Protein AF-A0A0C9Z419-F1 (afdb_monomer)

Radius of gyration: 15.75 Å; Cα contacts (8 Å, |Δi|>4): 15; chains: 1; bounding box: 33×33×30 Å

Structure (mmCIF, N/CA/C/O backbone):
data_AF-A0A0C9Z419-F1
#
_entry.id   AF-A0A0C9Z419-F1
#
loop_
_atom_site.group_PDB
_atom_site.id
_atom_site.type_symbol
_atom_site.label_atom_id
_atom_site.label_alt_id
_atom_site.label_comp_id
_atom_site.label_asym_id
_atom_site.label_entity_id
_atom_site.label_seq_id
_atom_site.pdbx_PDB_ins_code
_atom_site.Cartn_x
_atom_site.Cartn_y
_atom_site.Cartn_z
_atom_site.occupancy
_atom_site.B_iso_or_equiv
_atom_site.auth_seq_id
_atom_site.auth_comp_id
_atom_site.auth_asym_id
_atom_site.auth_atom_id
_atom_site.pdbx_PDB_model_num
ATOM 1 N N . MET A 1 1 ? -3.311 5.392 -14.117 1.00 63.31 1 MET A N 1
ATOM 2 C CA . MET A 1 1 ? -2.796 4.368 -15.037 1.00 63.31 1 MET A CA 1
ATOM 3 C C . MET A 1 1 ? -1.518 4.851 -15.669 1.00 63.31 1 MET A C 1
ATOM 5 O O . MET A 1 1 ? -1.546 5.758 -16.493 1.00 63.31 1 MET A O 1
ATOM 9 N N . THR A 1 2 ? -0.389 4.354 -15.169 1.00 72.44 2 THR A N 1
ATOM 10 C CA . THR A 1 2 ? 0.931 4.831 -15.588 1.00 72.44 2 THR A CA 1
ATOM 11 C C . THR A 1 2 ? 1.242 4.280 -16.975 1.00 72.44 2 THR A C 1
ATOM 13 O O . THR A 1 2 ? 1.003 3.109 -17.269 1.00 72.44 2 THR A O 1
ATOM 16 N N . ARG A 1 3 ? 1.765 5.132 -17.861 1.00 79.38 3 ARG A N 1
ATOM 17 C CA . ARG A 1 3 ? 2.110 4.739 -19.240 1.00 79.38 3 ARG A CA 1
ATOM 18 C C . ARG A 1 3 ? 3.184 3.639 -19.271 1.00 79.38 3 ARG A C 1
ATOM 20 O O . ARG A 1 3 ? 3.188 2.824 -20.179 1.00 79.38 3 ARG A O 1
ATOM 27 N N . LEU A 1 4 ? 3.990 3.567 -18.212 1.00 85.62 4 LEU A N 1
ATOM 28 C CA . LEU A 1 4 ? 5.138 2.672 -18.036 1.00 85.62 4 LEU A CA 1
ATOM 29 C C . LEU A 1 4 ? 4.781 1.271 -17.497 1.00 85.62 4 LEU A C 1
ATOM 31 O O . LEU A 1 4 ? 5.662 0.436 -17.322 1.00 85.62 4 LEU A O 1
ATOM 35 N N . LYS A 1 5 ? 3.505 0.978 -17.199 1.00 80.81 5 LYS A N 1
ATOM 36 C CA . LYS A 1 5 ? 3.092 -0.286 -16.544 1.00 80.81 5 LYS A CA 1
ATOM 37 C C . LYS A 1 5 ? 3.464 -1.566 -17.315 1.00 80.81 5 LYS A C 1
ATOM 39 O O . LYS A 1 5 ? 3.516 -2.632 -16.710 1.00 80.81 5 LYS A O 1
ATOM 44 N N . ASN A 1 6 ? 3.694 -1.458 -18.625 1.00 86.19 6 ASN A N 1
ATOM 45 C CA . ASN A 1 6 ? 4.106 -2.567 -19.492 1.00 86.19 6 ASN A CA 1
ATOM 46 C C . ASN A 1 6 ? 5.633 -2.662 -19.654 1.00 86.19 6 ASN A C 1
ATOM 48 O O . ASN A 1 6 ? 6.134 -3.695 -20.079 1.00 86.19 6 ASN A O 1
ATOM 52 N N . GLU A 1 7 ? 6.358 -1.593 -19.329 1.00 89.88 7 GLU A N 1
ATOM 53 C CA . GLU A 1 7 ? 7.819 -1.508 -19.440 1.00 89.88 7 GLU A CA 1
ATOM 54 C C . GLU A 1 7 ? 8.501 -1.973 -18.147 1.00 89.88 7 GLU A C 1
ATOM 56 O O . GLU A 1 7 ? 9.627 -2.463 -18.155 1.00 89.88 7 GLU A O 1
ATOM 61 N N . ILE A 1 8 ? 7.793 -1.860 -17.021 1.00 87.81 8 ILE A N 1
ATOM 62 C CA . ILE A 1 8 ? 8.245 -2.328 -15.713 1.00 87.81 8 ILE A CA 1
ATOM 63 C C . ILE A 1 8 ? 7.859 -3.800 -15.542 1.00 87.81 8 ILE A C 1
ATOM 65 O O . ILE A 1 8 ? 6.694 -4.174 -15.708 1.00 87.81 8 ILE A O 1
ATOM 69 N N . ALA A 1 9 ? 8.812 -4.638 -15.124 1.00 90.25 9 ALA A N 1
ATOM 70 C CA . ALA A 1 9 ? 8.530 -6.019 -14.743 1.00 90.25 9 ALA A C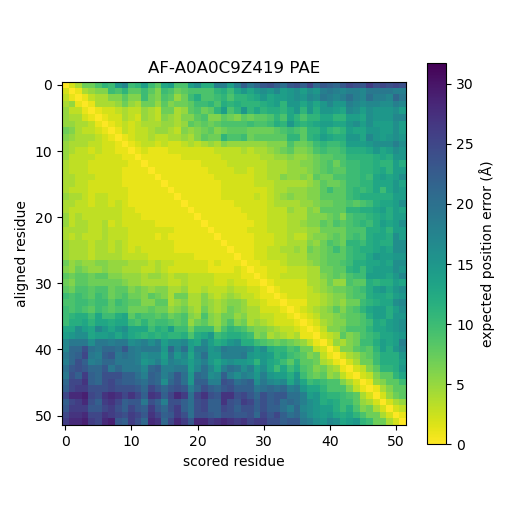A 1
ATOM 71 C C . ALA A 1 9 ? 7.451 -6.063 -13.644 1.00 90.25 9 ALA A C 1
ATOM 73 O O . ALA A 1 9 ? 7.585 -5.430 -12.599 1.00 90.25 9 ALA A O 1
ATOM 74 N N . ASN A 1 10 ? 6.369 -6.816 -13.872 1.00 90.56 10 ASN A N 1
ATOM 75 C CA . ASN A 1 10 ? 5.174 -6.837 -13.013 1.00 90.56 10 ASN A CA 1
ATOM 76 C C . ASN A 1 10 ? 4.452 -5.478 -12.854 1.00 90.56 10 ASN A C 1
ATOM 78 O O . ASN A 1 10 ? 3.668 -5.318 -11.916 1.00 90.56 10 ASN A O 1
ATOM 82 N N . GLY A 1 11 ? 4.650 -4.507 -13.751 1.00 91.31 11 GLY A N 1
ATOM 83 C CA . GLY A 1 11 ? 4.097 -3.155 -13.613 1.00 91.31 11 GLY A CA 1
ATOM 84 C C . GLY A 1 11 ? 2.567 -3.107 -13.507 1.00 91.31 11 GLY A C 1
ATOM 85 O O . GLY A 1 11 ? 2.032 -2.298 -12.753 1.00 91.31 11 GLY A O 1
ATOM 86 N N . ILE A 1 12 ? 1.852 -4.044 -14.141 1.00 91.62 12 ILE A N 1
ATOM 87 C CA . ILE A 1 12 ? 0.395 -4.207 -13.972 1.00 91.62 12 ILE A CA 1
ATOM 88 C C . ILE A 1 12 ? 0.025 -4.553 -12.516 1.00 91.62 12 ILE A C 1
ATOM 90 O O . ILE A 1 12 ? -0.924 -3.995 -11.962 1.00 91.62 12 ILE A O 1
ATOM 94 N N . ARG A 1 13 ? 0.779 -5.454 -11.867 1.00 93.44 13 ARG A N 1
ATOM 95 C CA . ARG A 1 13 ? 0.551 -5.833 -10.459 1.00 93.44 13 ARG A CA 1
ATOM 96 C C . ARG A 1 13 ? 0.889 -4.681 -9.522 1.00 93.44 13 ARG A C 1
ATOM 98 O O . ARG A 1 13 ? 0.163 -4.457 -8.556 1.00 93.44 13 ARG A O 1
ATOM 105 N N . LEU A 1 14 ? 1.963 -3.953 -9.826 1.00 92.81 14 LEU A N 1
ATOM 106 C CA . LEU A 1 14 ? 2.359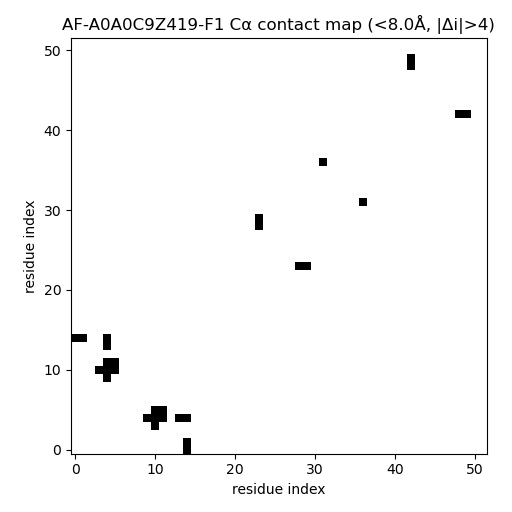 -2.764 -9.079 1.00 92.81 14 LEU A CA 1
ATOM 107 C C . LEU A 1 14 ? 1.263 -1.702 -9.137 1.00 92.81 14 LEU A C 1
ATOM 109 O O . LEU A 1 14 ? 0.837 -1.216 -8.097 1.00 92.81 14 LEU A O 1
ATOM 113 N N . GLU A 1 15 ? 0.748 -1.406 -10.330 1.00 93.50 15 GLU A N 1
ATOM 114 C CA . GLU A 1 15 ? -0.349 -0.460 -10.491 1.00 93.50 15 GLU A CA 1
ATOM 115 C C . GLU A 1 15 ? -1.583 -0.893 -9.682 1.00 93.50 15 GLU A C 1
ATOM 117 O O . GLU A 1 15 ? -2.158 -0.082 -8.954 1.00 93.50 15 GLU A O 1
ATOM 122 N N . ASN A 1 16 ? -1.970 -2.172 -9.745 1.00 94.38 16 ASN A N 1
ATOM 123 C CA . ASN A 1 16 ? -3.083 -2.688 -8.947 1.00 94.38 16 ASN A CA 1
ATOM 124 C C . ASN A 1 16 ? -2.853 -2.497 -7.436 1.00 94.38 16 ASN A C 1
ATOM 126 O O . ASN A 1 16 ? 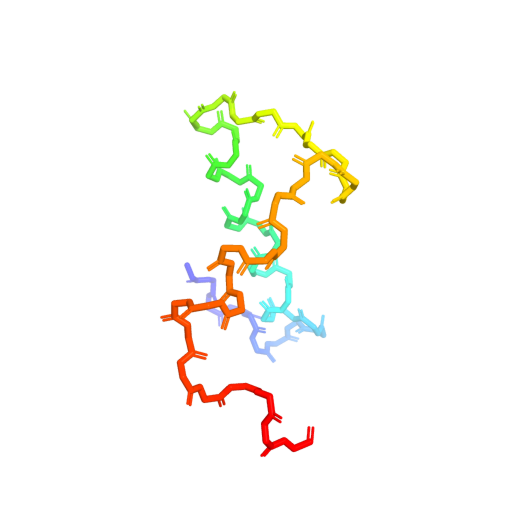-3.749 -2.036 -6.725 1.00 94.38 16 ASN A O 1
ATOM 130 N N . ALA A 1 17 ? -1.645 -2.791 -6.948 1.00 94.44 17 ALA A N 1
ATOM 131 C CA . ALA A 1 17 ? -1.276 -2.581 -5.552 1.00 94.44 17 ALA A CA 1
ATOM 132 C C . ALA A 1 17 ? -1.324 -1.094 -5.157 1.00 94.44 17 ALA A C 1
ATOM 134 O O . ALA A 1 17 ? -1.835 -0.761 -4.082 1.00 94.44 17 ALA A O 1
ATOM 135 N N . SER A 1 18 ? -0.865 -0.193 -6.033 1.00 95.00 18 SER A N 1
ATOM 136 C CA . SER A 1 18 ? -0.941 1.257 -5.829 1.00 95.00 18 SER A CA 1
ATOM 137 C C . SER A 1 18 ? -2.387 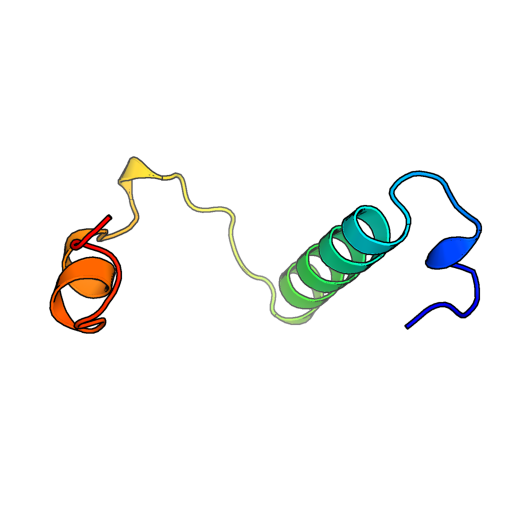1.732 -5.693 1.00 95.00 18 SER A C 1
ATOM 139 O O . SER A 1 18 ? -2.707 2.432 -4.734 1.00 95.00 18 SER A O 1
ATOM 141 N N . TRP A 1 19 ? -3.285 1.303 -6.585 1.00 95.06 19 TRP A N 1
ATOM 142 C CA . TRP A 1 19 ? -4.705 1.666 -6.515 1.00 95.06 19 TRP A CA 1
A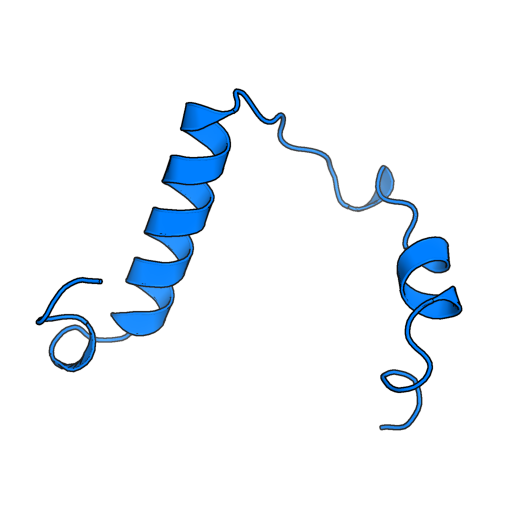TOM 143 C C . TRP A 1 19 ? -5.380 1.163 -5.238 1.00 95.06 19 TRP A C 1
ATOM 145 O O . TRP A 1 19 ? -6.083 1.930 -4.578 1.00 95.06 19 TRP A O 1
ATOM 155 N N . ARG A 1 20 ? -5.140 -0.096 -4.845 1.00 95.19 20 ARG A N 1
ATOM 156 C CA . ARG A 1 20 ? -5.686 -0.657 -3.595 1.00 95.19 20 ARG A CA 1
ATOM 157 C C . ARG A 1 20 ? -5.202 0.118 -2.371 1.00 95.19 20 ARG A C 1
ATOM 159 O O . ARG A 1 20 ? -5.992 0.391 -1.470 1.00 95.19 20 ARG A O 1
ATOM 166 N N . THR A 1 21 ? -3.924 0.491 -2.359 1.00 95.38 21 THR A N 1
ATOM 167 C CA . THR A 1 21 ? -3.314 1.266 -1.271 1.00 95.38 21 THR A CA 1
ATOM 168 C C . THR A 1 21 ? -3.906 2.669 -1.193 1.00 95.38 21 THR A C 1
ATOM 170 O O . THR A 1 21 ? -4.336 3.089 -0.120 1.00 95.38 21 THR A O 1
ATOM 173 N N . TRP A 1 22 ? -4.005 3.368 -2.326 1.00 95.94 22 TRP A N 1
ATOM 174 C CA . TRP A 1 22 ? -4.587 4.708 -2.388 1.00 95.94 22 TRP A CA 1
ATOM 175 C C . TRP A 1 22 ? -6.058 4.719 -1.961 1.00 95.94 22 TRP A C 1
ATOM 177 O O . TRP A 1 22 ? -6.451 5.543 -1.141 1.00 95.94 22 TRP A O 1
ATOM 187 N N . TRP A 1 23 ? -6.869 3.774 -2.449 1.00 96.75 23 TRP A N 1
ATOM 188 C CA . TRP A 1 23 ? -8.285 3.682 -2.080 1.00 96.75 23 TRP A CA 1
ATOM 189 C C . TRP A 1 23 ? -8.479 3.402 -0.587 1.00 96.75 23 TRP A C 1
ATOM 191 O O . TRP A 1 23 ? -9.335 4.004 0.062 1.00 96.75 23 TRP A O 1
ATOM 201 N N . LYS A 1 24 ? -7.640 2.523 -0.025 1.00 95.44 24 LYS A N 1
ATOM 202 C CA . LYS A 1 24 ? -7.615 2.223 1.409 1.00 95.44 24 LYS A CA 1
ATOM 203 C C . LYS A 1 24 ? -7.310 3.468 2.238 1.00 95.44 24 LYS A C 1
ATOM 205 O O . LYS A 1 24 ? -8.024 3.729 3.200 1.00 95.44 24 LYS A O 1
ATOM 210 N N . GLN A 1 25 ? -6.279 4.226 1.858 1.00 96.88 25 GLN A N 1
ATOM 211 C CA . GLN A 1 25 ? -5.890 5.457 2.551 1.00 96.88 25 GLN A CA 1
ATOM 212 C C . GLN A 1 25 ? -6.969 6.534 2.431 1.00 96.88 25 GLN A C 1
ATOM 214 O O . GLN A 1 25 ? -7.383 7.093 3.441 1.00 96.88 25 GLN A O 1
ATOM 219 N N . ARG A 1 26 ? -7.474 6.772 1.215 1.00 97.19 26 ARG A N 1
ATOM 220 C CA . ARG A 1 26 ? -8.505 7.779 0.932 1.00 97.19 26 ARG A CA 1
ATOM 221 C C . ARG A 1 26 ? -9.766 7.583 1.773 1.00 97.19 26 ARG A C 1
ATOM 223 O O . ARG A 1 26 ? -10.334 8.562 2.240 1.00 97.19 26 ARG A O 1
ATOM 230 N N . ASN A 1 27 ? -10.195 6.336 1.947 1.00 97.31 27 ASN A N 1
ATOM 231 C CA . ASN A 1 27 ? -11.439 6.004 2.642 1.00 97.31 27 ASN A CA 1
ATOM 232 C C . ASN A 1 27 ? -11.218 5.546 4.094 1.00 97.31 27 ASN A C 1
ATOM 234 O O . ASN A 1 27 ? -12.162 5.086 4.730 1.00 97.31 27 ASN A O 1
ATOM 238 N N . GLY A 1 28 ? -9.986 5.608 4.614 1.00 96.12 28 GLY A N 1
ATOM 239 C CA . GLY A 1 28 ? -9.674 5.174 5.980 1.00 96.12 28 GLY A CA 1
ATOM 240 C C . GLY A 1 28 ? -10.017 3.704 6.265 1.00 96.12 28 GLY A C 1
ATOM 241 O O . GLY A 1 28 ? -10.419 3.366 7.378 1.00 96.12 28 GLY A O 1
ATOM 242 N N . LEU A 1 29 ? -9.902 2.819 5.267 1.00 94.94 29 LEU A N 1
ATOM 243 C CA . LEU A 1 29 ? -10.318 1.420 5.408 1.00 94.94 29 LEU A CA 1
ATOM 244 C C . LEU A 1 29 ? -9.350 0.640 6.307 1.00 94.94 29 LEU A C 1
ATOM 246 O O . LEU A 1 29 ? -8.128 0.660 6.120 1.00 94.94 29 LEU A O 1
ATOM 250 N N . LYS A 1 30 ? -9.910 -0.115 7.255 1.00 92.75 30 LYS A N 1
ATOM 251 C CA . LYS A 1 30 ? -9.146 -0.982 8.159 1.00 92.75 30 LYS A CA 1
ATOM 252 C C . LYS A 1 30 ? -8.668 -2.244 7.441 1.00 92.75 30 LYS A C 1
ATOM 254 O O . LYS A 1 30 ? -9.315 -2.743 6.522 1.00 92.75 30 LYS A O 1
ATOM 259 N N . THR A 1 31 ? -7.526 -2.772 7.874 1.00 91.44 31 THR A N 1
ATOM 260 C CA . THR A 1 31 ? -7.139 -4.145 7.528 1.00 91.44 31 THR A CA 1
ATOM 261 C C . THR A 1 31 ? -7.995 -5.095 8.356 1.00 91.44 31 THR A C 1
ATOM 263 O O . THR A 1 31 ? -8.029 -4.964 9.576 1.00 91.44 31 THR A O 1
ATOM 266 N N . VAL A 1 32 ? -8.663 -6.036 7.699 1.00 90.06 32 VAL A N 1
ATOM 267 C CA . VAL A 1 32 ? -9.404 -7.127 8.341 1.00 90.06 32 VAL A CA 1
ATOM 268 C C . VAL A 1 32 ? -8.673 -8.437 8.071 1.00 90.06 32 VAL A C 1
ATOM 270 O O . VAL A 1 32 ? -8.051 -8.576 7.013 1.00 90.06 32 VAL A O 1
ATOM 273 N N . THR A 1 33 ? -8.687 -9.370 9.020 1.00 89.62 33 THR A N 1
ATOM 274 C CA . THR A 1 33 ? -8.065 -10.682 8.805 1.00 89.62 33 THR A CA 1
ATOM 275 C C . THR A 1 33 ? -9.016 -11.584 8.012 1.00 89.62 33 THR A C 1
ATOM 277 O O . THR A 1 33 ? -10.235 -11.387 8.083 1.00 89.62 33 THR A O 1
ATOM 280 N N . PRO A 1 34 ? -8.505 -12.558 7.242 1.00 85.69 34 PRO A N 1
ATOM 281 C CA . PRO A 1 34 ? -9.335 -13.453 6.436 1.00 85.69 34 PRO A CA 1
ATOM 282 C C . PRO A 1 34 ? -10.457 -14.128 7.233 1.00 85.69 34 PRO A C 1
ATOM 284 O O 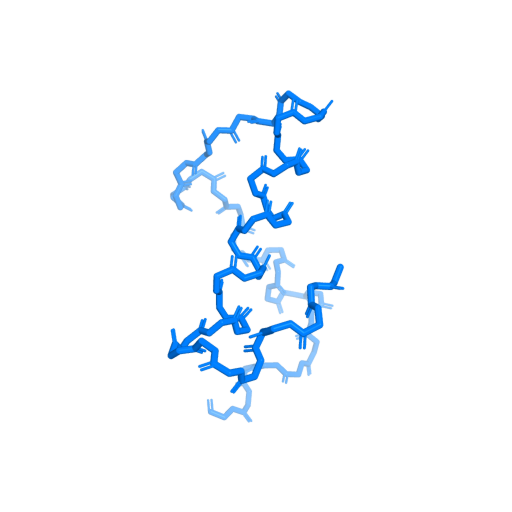. PRO A 1 34 ? -11.561 -14.282 6.727 1.00 85.69 34 PRO A O 1
ATOM 287 N N . GLU A 1 35 ? -10.208 -14.473 8.493 1.00 86.56 35 GLU A N 1
ATOM 288 C CA . GLU A 1 35 ? -11.146 -15.182 9.372 1.00 86.56 35 GLU A CA 1
ATOM 289 C C . GLU A 1 35 ? -12.359 -14.318 9.742 1.00 86.56 35 GLU A C 1
ATOM 291 O O . GLU A 1 35 ? -13.438 -14.838 10.005 1.00 86.56 35 GLU A O 1
ATOM 296 N N . THR A 1 36 ? -12.198 -12.991 9.732 1.00 86.62 36 THR A N 1
ATOM 297 C CA . THR A 1 36 ? -13.283 -12.035 10.015 1.00 86.62 36 THR A CA 1
ATOM 298 C C . THR A 1 36 ? -14.181 -11.763 8.807 1.00 86.62 36 THR A C 1
ATOM 300 O O . THR A 1 36 ? -15.196 -11.077 8.932 1.00 86.62 36 THR A O 1
ATOM 303 N N . LEU A 1 37 ? -13.829 -12.289 7.629 1.00 82.00 37 LEU A N 1
ATOM 304 C CA . LEU A 1 37 ? -14.601 -12.124 6.405 1.00 82.00 37 LEU A CA 1
ATOM 305 C C . LEU A 1 37 ? -15.646 -13.244 6.290 1.00 82.00 37 LEU A C 1
ATOM 307 O O . LEU A 1 37 ? -15.319 -14.425 6.371 1.00 82.00 37 LEU A O 1
ATOM 311 N N . ASN A 1 38 ? -16.914 -12.898 6.055 1.00 79.38 38 ASN A N 1
ATOM 312 C CA . ASN A 1 38 ? -17.937 -13.904 5.770 1.00 79.38 38 ASN A CA 1
ATOM 313 C C . ASN A 1 38 ? -17.820 -14.382 4.313 1.00 79.38 38 ASN A C 1
ATOM 315 O O . ASN A 1 38 ? -18.445 -13.834 3.403 1.00 79.38 38 ASN A O 1
ATOM 319 N N . TRP A 1 39 ? -17.006 -15.415 4.103 1.00 78.31 39 TRP A N 1
ATOM 320 C CA . TRP A 1 39 ? -16.763 -16.010 2.788 1.00 78.31 39 TRP A CA 1
ATOM 321 C C . TRP A 1 39 ? -18.017 -16.633 2.160 1.00 78.31 39 TRP A C 1
ATOM 323 O O . TRP A 1 39 ? -18.152 -16.615 0.938 1.00 78.31 39 TRP A O 1
ATOM 333 N N . TYR A 1 40 ? -18.966 -17.125 2.966 1.00 69.75 40 TYR A N 1
ATOM 334 C CA . TYR A 1 40 ? -20.189 -17.762 2.461 1.00 69.75 40 TYR A CA 1
ATOM 335 C C . TYR A 1 40 ? -21.082 -16.788 1.692 1.00 69.75 40 TYR A C 1
ATOM 337 O O . TYR A 1 40 ? -21.696 -17.175 0.703 1.00 69.75 40 TYR A O 1
ATOM 345 N N . VAL A 1 41 ? -21.106 -15.510 2.080 1.00 63.34 41 VAL A N 1
ATOM 346 C CA . VAL A 1 41 ? -21.862 -14.481 1.348 1.00 63.34 41 VAL A CA 1
ATOM 347 C C . VAL A 1 41 ? -21.311 -14.311 -0.070 1.00 63.34 41 VAL A C 1
ATOM 349 O O . VAL A 1 41 ? -22.074 -14.194 -1.021 1.00 63.34 41 VAL A O 1
ATOM 352 N N . ILE A 1 42 ? -19.992 -14.376 -0.252 1.00 63.22 42 ILE A N 1
ATOM 353 C CA . ILE A 1 42 ? -19.376 -14.260 -1.583 1.00 63.22 42 ILE A CA 1
ATOM 354 C C . ILE A 1 42 ? -19.717 -15.478 -2.455 1.00 63.22 42 ILE A C 1
ATOM 356 O O . ILE A 1 42 ? -19.948 -15.326 -3.652 1.00 63.22 42 ILE A O 1
ATOM 360 N N . LEU A 1 43 ? -19.791 -16.672 -1.862 1.00 62.03 43 LEU A N 1
ATOM 361 C CA . LEU A 1 43 ? -20.093 -17.911 -2.585 1.00 62.03 43 LEU A CA 1
ATOM 362 C C . LEU A 1 43 ? -21.573 -18.040 -2.970 1.00 62.03 43 LEU A C 1
ATOM 364 O O . LEU A 1 43 ? -21.880 -18.576 -4.029 1.00 62.03 43 LEU A O 1
ATOM 368 N N . VAL A 1 44 ? -22.490 -17.536 -2.140 1.00 63.47 44 VAL A N 1
ATOM 369 C CA . VAL A 1 44 ? -23.940 -17.665 -2.369 1.00 63.47 44 VAL A CA 1
ATOM 370 C C . VAL A 1 44 ? -24.458 -16.671 -3.420 1.00 63.47 44 VAL A C 1
ATOM 372 O O . VAL A 1 44 ? -25.428 -16.970 -4.111 1.00 63.47 44 VAL A O 1
ATOM 375 N N . PHE A 1 45 ? -23.803 -15.518 -3.597 1.00 63.00 45 PHE A N 1
ATOM 376 C CA . PHE A 1 45 ? -24.238 -14.476 -4.543 1.00 63.00 45 PHE A CA 1
ATOM 377 C C . PHE A 1 45 ? -23.505 -14.479 -5.895 1.00 63.00 45 PHE A C 1
ATOM 379 O O . PHE A 1 45 ? -23.838 -13.672 -6.764 1.00 63.00 45 PHE A O 1
ATOM 386 N N . LEU A 1 46 ? -22.543 -15.383 -6.115 1.00 61.16 46 LEU A N 1
ATOM 387 C CA . LEU A 1 46 ? -21.834 -15.512 -7.391 1.00 61.16 46 LEU A CA 1
ATOM 388 C C . LEU A 1 46 ? -22.073 -16.908 -7.995 1.00 61.16 46 LEU A C 1
ATOM 390 O O . LEU A 1 46 ? -21.347 -17.848 -7.670 1.00 61.16 46 LEU A O 1
ATOM 394 N N . PRO A 1 47 ? -23.053 -17.084 -8.901 1.00 57.44 47 PRO A N 1
ATOM 395 C CA . PRO A 1 47 ? -23.433 -18.410 -9.392 1.00 57.44 47 PRO A CA 1
ATOM 396 C C . PRO A 1 47 ? -22.426 -19.046 -10.378 1.00 57.44 47 PRO A C 1
ATOM 398 O O . PRO A 1 47 ? -22.817 -19.885 -11.178 1.00 57.44 47 PRO A O 1
ATOM 401 N N . ALA A 1 48 ? -21.136 -18.677 -10.379 1.00 60.66 48 ALA A N 1
ATOM 402 C CA . ALA A 1 48 ? -20.232 -19.069 -11.471 1.00 60.66 48 ALA A CA 1
ATOM 403 C C . ALA A 1 48 ? -18.742 -19.271 -11.128 1.00 60.66 48 ALA A C 1
ATOM 405 O O . ALA A 1 48 ? -17.922 -19.253 -12.041 1.00 60.66 48 ALA A O 1
ATOM 406 N N . ILE A 1 49 ? -18.349 -19.469 -9.862 1.00 56.81 49 ILE A N 1
ATOM 407 C CA . ILE A 1 49 ? -16.934 -19.792 -9.539 1.00 56.81 49 ILE A CA 1
ATOM 408 C C . ILE A 1 49 ? -16.754 -21.202 -8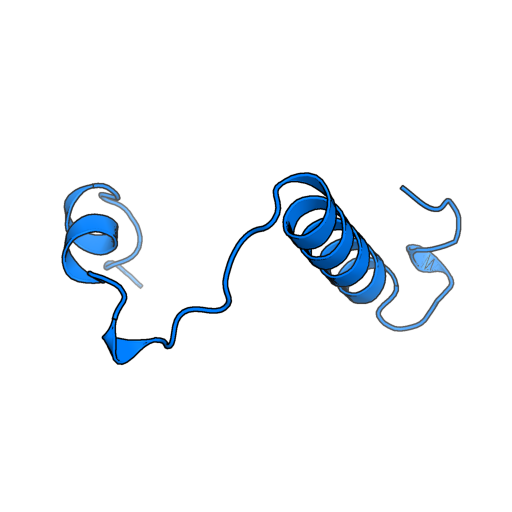.961 1.00 56.81 49 ILE A C 1
ATOM 410 O O .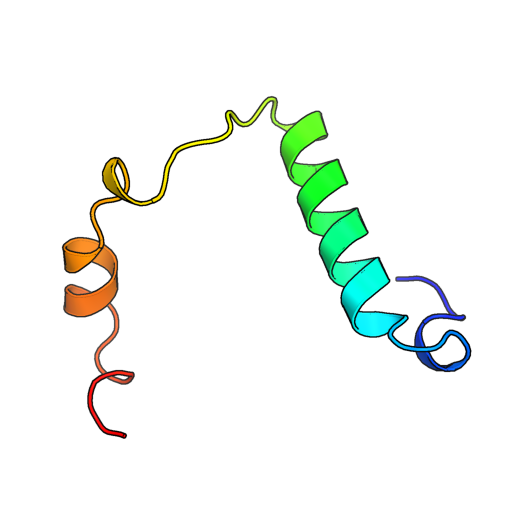 ILE A 1 49 ? -15.677 -21.770 -9.079 1.00 56.81 49 ILE A O 1
ATOM 414 N N . ALA A 1 50 ? -17.807 -21.839 -8.443 1.00 54.94 50 ALA A N 1
ATOM 415 C CA . ALA A 1 50 ? -17.713 -23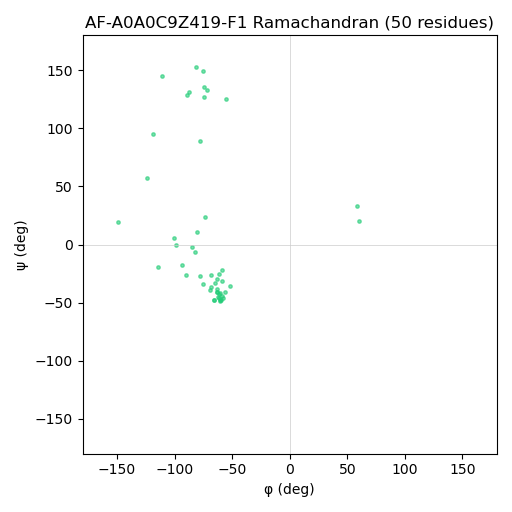.184 -7.861 1.00 54.94 50 ALA A CA 1
ATOM 416 C C . ALA A 1 50 ? -17.728 -24.343 -8.890 1.00 54.94 50 ALA A C 1
ATOM 418 O O . ALA A 1 50 ? -17.856 -25.500 -8.504 1.00 54.94 50 ALA A O 1
ATOM 419 N N . SER A 1 51 ? -17.607 -24.052 -10.190 1.00 50.66 51 SER A N 1
ATOM 420 C CA . SER A 1 51 ? -17.562 -25.047 -11.273 1.00 50.66 51 SER A CA 1
ATOM 421 C C . SER A 1 51 ? -16.288 -24.889 -12.115 1.00 50.66 51 SER A C 1
ATOM 423 O O . SER A 1 51 ? -16.352 -24.673 -13.329 1.00 50.66 51 SER A O 1
ATOM 425 N N . ARG A 1 52 ? -15.119 -24.966 -11.476 1.00 45.28 52 ARG A N 1
ATOM 426 C CA . ARG A 1 52 ? -13.870 -25.413 -12.106 1.00 45.28 52 ARG A CA 1
ATOM 427 C C . ARG A 1 52 ? -12.845 -25.820 -11.064 1.00 45.28 52 ARG A C 1
ATOM 429 O O . ARG A 1 52 ? -12.761 -25.114 -10.039 1.00 45.28 52 ARG A O 1
#

pLDDT: mean 81.98, std 14.85, range [45.28, 97.31]

InterPro domains:
  IPR013860 Nitrogen regulatory protein areA, GATA-like domain [PF08550] (2-24)

Solvent-accessible surface area (backbone atoms only — not comparable to full-atom values): 3459 Å² total; per-residue (Å²): 135,68,91,54,32,83,78,39,90,64,21,61,59,52,51,53,51,51,52,55,51,50,51,32,61,76,68,70,57,77,91,76,59,77,86,80,51,73,61,64,62,60,59,74,76,42,98,78,66,93,83,120

Organism: NCBI:txid765257

Foldseek 3Di:
DDPCLVVDDNSVVVVVVVVVVVVCVVVVPDDDDPVPDPVVVVVVPDPPDVPD

Secondary structure (DSSP, 8-state):
--GGGGTSTTHHHHHHHHHHHHHHHHTTPPP--GGGS-HHHHHHS-TTSS--

Sequence (52 aa):
MTRLKNEIANGIRLENASWRTWWKQRNGLKTVTPETLNWYVILVFLPAIASR

Mean predicted aligned error: 9.17 Å